Protein AF-A0A1R3HYD4-F1 (afdb_monomer_lite)

pLDDT: mean 72.84, std 11.83, range [39.53, 86.94]

Secondary structure (DSSP, 8-state):
-------TT---S-HHHHHHHHHHHHHHTT--EEEEEE-SSEEEEEESSTT---EEEEESSSS-------

Foldseek 3Di:
DDDLDDDQFDFDPAPVRVVVSVVVVCVVVVWDKAWPDDDRFWTWIDTPDPPGPFIFIAGNPPTRGGHGDD

Radius of gyration: 11.48 Å; chains: 1; bounding box: 28×21×31 Å

InterPro domains:
  IPR004332 Transposase, MuDR, plant [PF03108] (5-59)

Sequence (70 aa):
MEDRTFKVGQEFPDVKAFRNAIKEAAIAQHFELRIIKSDLIRYFAKCATEGCPWRIRAKDTAYFLLIVSK

Organism: Corchorus capsularis (NCBI:txid210143)

Structure (mmCIF, N/CA/C/O backbone):
data_AF-A0A1R3HYD4-F1
#
_entry.id   AF-A0A1R3HYD4-F1
#
loop_
_atom_site.group_PDB
_atom_site.id
_atom_site.type_symbol
_atom_site.label_atom_id
_atom_site.label_alt_id
_atom_site.label_comp_id
_atom_site.label_asym_id
_atom_site.label_entity_id
_atom_site.label_seq_id
_atom_site.pdbx_PDB_ins_code
_atom_site.Cartn_x
_atom_site.Cartn_y
_atom_site.Cartn_z
_atom_site.occupancy
_atom_site.B_iso_or_equiv
_atom_site.auth_seq_id
_atom_site.auth_comp_id
_atom_site.auth_asym_id
_atom_site.auth_atom_id
_atom_site.pdbx_PDB_model_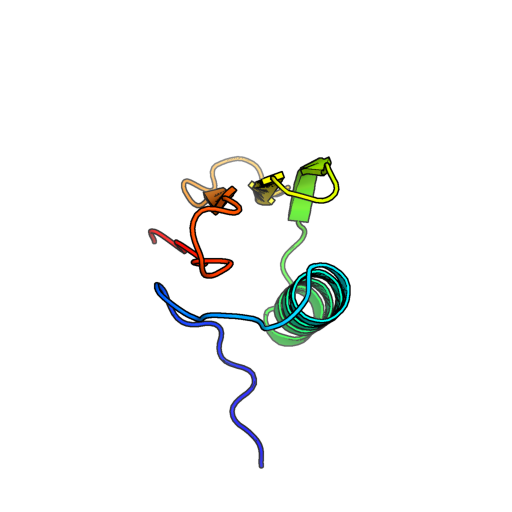num
ATOM 1 N N . MET A 1 1 ? -14.750 3.402 -18.151 1.00 39.53 1 MET A N 1
ATOM 2 C CA . MET A 1 1 ? -14.794 3.832 -16.738 1.00 39.53 1 MET A CA 1
ATOM 3 C C . MET A 1 1 ? -14.006 2.783 -15.982 1.00 39.53 1 MET A C 1
ATOM 5 O O . MET A 1 1 ? -14.530 1.706 -15.749 1.00 39.53 1 MET A O 1
ATOM 9 N N . GLU A 1 2 ? -12.701 3.002 -15.827 1.00 46.97 2 GLU A N 1
ATOM 10 C CA . GLU A 1 2 ? -11.779 1.950 -15.387 1.00 46.97 2 GLU A CA 1
ATOM 11 C C . GLU A 1 2 ? -12.006 1.634 -13.907 1.00 46.97 2 GLU A C 1
ATOM 13 O O . GLU A 1 2 ? -11.937 2.516 -13.047 1.00 46.97 2 GLU A O 1
ATOM 18 N N . ASP A 1 3 ? -12.322 0.372 -13.644 1.00 45.09 3 ASP A N 1
ATOM 19 C CA . ASP A 1 3 ? -12.572 -0.212 -12.334 1.00 45.09 3 ASP A CA 1
ATOM 20 C C . ASP A 1 3 ? -11.278 -0.158 -11.500 1.00 45.09 3 ASP A C 1
ATOM 22 O O . ASP A 1 3 ? -10.423 -1.037 -11.580 1.00 45.09 3 ASP A O 1
ATOM 26 N N . ARG A 1 4 ? -11.087 0.914 -10.719 1.00 57.28 4 ARG A N 1
ATOM 27 C CA . ARG A 1 4 ? -9.949 1.090 -9.790 1.00 57.28 4 ARG A CA 1
ATOM 28 C C . ARG A 1 4 ? -10.105 0.229 -8.522 1.00 57.28 4 ARG A C 1
ATOM 30 O O . ARG A 1 4 ? -9.841 0.684 -7.408 1.00 57.28 4 ARG A O 1
ATOM 37 N N . THR A 1 5 ? -10.559 -1.011 -8.678 1.00 58.66 5 THR A N 1
ATOM 38 C CA . THR A 1 5 ? -10.748 -1.968 -7.584 1.00 58.66 5 THR A CA 1
ATOM 39 C C . THR A 1 5 ? -9.490 -2.808 -7.407 1.00 58.66 5 THR A C 1
ATOM 41 O O . THR A 1 5 ? -9.051 -3.511 -8.316 1.00 58.66 5 THR A O 1
ATOM 44 N N . PHE A 1 6 ? -8.922 -2.776 -6.203 1.00 67.75 6 PHE A N 1
ATOM 45 C CA . PHE A 1 6 ? -7.771 -3.600 -5.835 1.00 67.75 6 PHE A CA 1
ATOM 46 C C . PHE A 1 6 ? -8.208 -5.032 -5.571 1.00 67.75 6 PHE A C 1
ATOM 48 O O . PHE A 1 6 ? -9.141 -5.263 -4.801 1.00 67.75 6 PHE A O 1
ATOM 55 N N . LYS A 1 7 ? -7.516 -5.998 -6.180 1.00 65.31 7 LYS A N 1
ATOM 56 C CA . LYS A 1 7 ? -7.806 -7.423 -5.987 1.00 65.31 7 LYS A CA 1
ATOM 57 C C . LYS A 1 7 ? -6.706 -8.119 -5.203 1.00 65.31 7 LYS A C 1
ATOM 59 O O . LYS A 1 7 ? -5.518 -7.839 -5.366 1.00 65.31 7 LYS A O 1
ATOM 64 N N . VAL A 1 8 ? -7.128 -9.064 -4.363 1.00 70.44 8 VAL A N 1
ATOM 65 C CA . VAL A 1 8 ? -6.214 -10.018 -3.737 1.00 70.44 8 VAL A CA 1
ATOM 66 C C . VAL A 1 8 ? -5.516 -10.80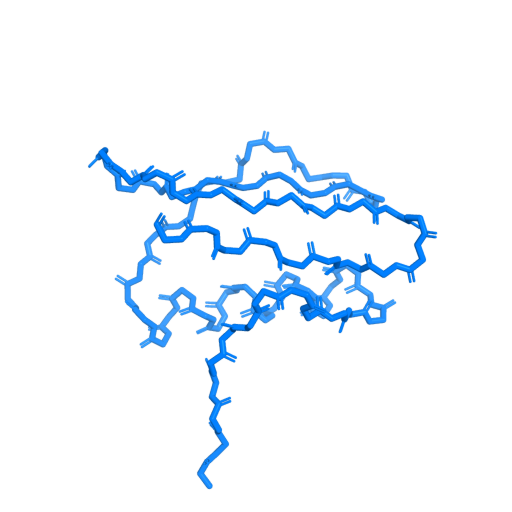5 -4.846 1.00 70.44 8 VAL A C 1
ATOM 68 O O . VAL A 1 8 ? -6.190 -11.345 -5.718 1.00 70.44 8 VAL A O 1
ATOM 71 N N . GLY A 1 9 ? -4.189 -10.867 -4.824 1.00 68.44 9 GLY A N 1
ATOM 72 C CA . GLY A 1 9 ? -3.401 -11.542 -5.849 1.00 68.44 9 GLY A CA 1
ATOM 73 C C . GLY A 1 9 ? -2.971 -10.657 -7.016 1.00 68.44 9 GLY A C 1
ATOM 74 O O . GLY A 1 9 ? -2.389 -11.172 -7.959 1.00 68.44 9 GLY A O 1
ATOM 75 N N . GLN A 1 10 ? -3.247 -9.350 -6.980 1.00 74.12 10 GLN A N 1
ATOM 76 C CA . GLN A 1 10 ? -2.809 -8.449 -8.042 1.00 74.12 10 GLN A CA 1
ATOM 77 C C . GLN A 1 10 ? -1.289 -8.319 -8.046 1.00 74.12 10 GLN A C 1
ATOM 79 O O . GLN A 1 10 ? -0.681 -8.131 -6.994 1.00 74.12 10 GLN A O 1
ATOM 84 N N . GLU A 1 11 ? -0.709 -8.401 -9.234 1.00 76.69 11 GLU A N 1
ATOM 85 C CA . GLU A 1 11 ? 0.726 -8.385 -9.461 1.00 76.69 11 GLU A CA 1
ATOM 86 C C . GLU A 1 11 ? 1.129 -7.060 -10.103 1.00 76.69 11 GLU A C 1
ATOM 88 O O . GLU A 1 11 ? 0.411 -6.515 -10.943 1.00 76.69 11 GLU A O 1
ATOM 93 N N . PHE A 1 12 ? 2.279 -6.526 -9.699 1.00 76.44 12 PHE A N 1
ATOM 94 C CA . PHE A 1 12 ? 2.798 -5.274 -10.238 1.00 76.44 12 PHE A CA 1
ATOM 95 C C . PHE A 1 12 ? 4.219 -5.478 -10.751 1.00 76.44 12 PHE A C 1
ATOM 97 O O . PHE A 1 12 ? 4.987 -6.186 -10.094 1.00 76.44 12 PHE A O 1
ATOM 104 N N . PRO A 1 13 ? 4.581 -4.825 -11.871 1.00 75.06 13 PRO A N 1
ATOM 105 C CA . PRO A 1 13 ? 5.924 -4.916 -12.436 1.00 75.06 13 PRO A CA 1
ATOM 106 C C . PRO A 1 13 ? 6.969 -4.200 -11.570 1.00 75.06 13 PRO A C 1
ATOM 108 O O . PRO A 1 13 ? 8.125 -4.600 -11.543 1.00 75.06 13 PRO A O 1
ATOM 111 N N . ASP A 1 14 ? 6.556 -3.171 -10.820 1.00 76.00 14 ASP A N 1
ATOM 112 C CA . ASP A 1 14 ? 7.452 -2.311 -10.050 1.00 76.00 14 ASP A CA 1
ATOM 113 C C . ASP A 1 14 ? 6.861 -1.913 -8.698 1.00 76.00 14 ASP A C 1
ATOM 115 O O . ASP A 1 14 ? 5.660 -1.648 -8.567 1.00 76.00 14 ASP A O 1
ATOM 119 N N . VAL A 1 15 ? 7.739 -1.690 -7.711 1.00 76.12 15 VAL A N 1
ATOM 120 C CA . VAL A 1 15 ? 7.346 -1.131 -6.405 1.00 76.12 15 VAL A CA 1
ATOM 121 C C . VAL A 1 15 ? 6.710 0.256 -6.547 1.00 76.12 15 VAL A C 1
ATOM 123 O O . VAL A 1 15 ? 5.856 0.644 -5.749 1.00 76.12 15 VAL A O 1
ATOM 126 N N . LYS A 1 16 ? 7.111 1.026 -7.569 1.00 80.69 16 LYS A N 1
ATOM 127 C CA . LYS A 1 16 ? 6.568 2.364 -7.837 1.00 80.69 16 LYS A CA 1
ATOM 128 C C . LYS A 1 16 ? 5.136 2.278 -8.360 1.00 80.69 16 LYS A C 1
ATOM 130 O O . LYS A 1 16 ? 4.283 3.009 -7.861 1.00 80.69 16 LYS A O 1
ATOM 135 N N . ALA A 1 17 ? 4.878 1.364 -9.299 1.00 81.75 17 ALA A N 1
ATOM 136 C CA . ALA A 1 17 ? 3.538 1.089 -9.810 1.00 81.75 17 ALA A CA 1
ATOM 137 C C . ALA A 1 17 ? 2.620 0.619 -8.675 1.00 81.75 17 ALA A C 1
ATOM 139 O O . ALA A 1 17 ? 1.552 1.188 -8.474 1.00 81.75 17 ALA A O 1
ATOM 140 N N . PHE A 1 18 ? 3.098 -0.313 -7.850 1.00 80.94 18 PHE A N 1
ATOM 141 C CA . PHE A 1 18 ? 2.389 -0.786 -6.664 1.00 80.94 18 PHE A CA 1
ATOM 142 C C . PHE A 1 18 ? 2.067 0.342 -5.667 1.00 80.94 18 PHE A C 1
ATOM 144 O O . PHE A 1 18 ? 0.932 0.459 -5.209 1.00 80.94 18 PHE A O 1
ATOM 151 N N . ARG A 1 19 ? 3.029 1.224 -5.349 1.00 81.12 19 ARG A N 1
ATOM 152 C CA . ARG A 1 19 ? 2.794 2.377 -4.456 1.00 81.12 19 ARG A CA 1
ATOM 153 C C . ARG A 1 19 ? 1.761 3.347 -5.022 1.00 81.12 19 ARG A C 1
ATOM 155 O O . ARG A 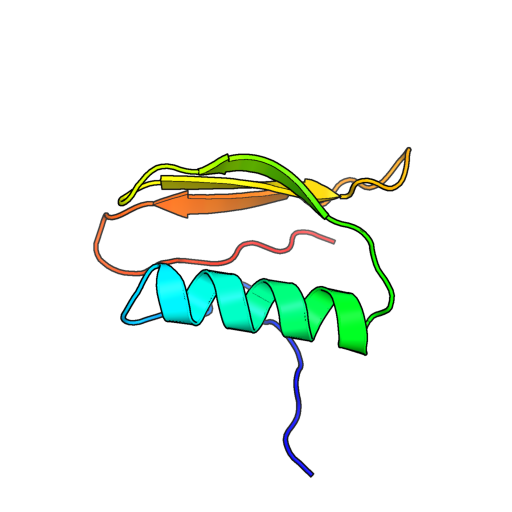1 19 ? 0.949 3.855 -4.253 1.00 81.12 19 ARG A O 1
ATOM 162 N N . ASN A 1 20 ? 1.813 3.636 -6.322 1.00 85.00 20 ASN A N 1
ATOM 163 C CA . ASN A 1 20 ? 0.834 4.512 -6.966 1.00 85.00 20 ASN A CA 1
ATOM 164 C C . ASN A 1 20 ? -0.555 3.894 -6.926 1.00 85.00 20 ASN A C 1
ATOM 166 O O . ASN A 1 20 ? -1.496 4.553 -6.499 1.00 85.00 20 ASN A O 1
ATOM 170 N N . ALA A 1 21 ? -0.644 2.613 -7.271 1.00 81.69 21 ALA A N 1
ATOM 171 C CA . ALA A 1 21 ? -1.884 1.874 -7.234 1.00 81.69 21 ALA A CA 1
ATOM 172 C C . ALA A 1 21 ? -2.479 1.922 -5.813 1.00 81.69 21 ALA A C 1
ATOM 174 O O . ALA A 1 21 ? -3.587 2.408 -5.630 1.00 81.69 21 ALA A O 1
ATOM 175 N N . ILE A 1 22 ? -1.713 1.567 -4.779 1.00 80.69 22 ILE A N 1
ATOM 176 C CA . ILE A 1 22 ? -2.171 1.647 -3.383 1.00 80.69 22 ILE A CA 1
ATOM 177 C C . ILE A 1 22 ? -2.664 3.049 -2.989 1.00 80.69 22 ILE A C 1
ATOM 179 O O . ILE A 1 22 ? -3.654 3.168 -2.270 1.00 80.69 22 ILE A O 1
ATOM 183 N N . LYS A 1 23 ? -1.996 4.114 -3.444 1.00 81.69 23 LYS A N 1
ATOM 184 C CA . LYS A 1 23 ? -2.445 5.490 -3.186 1.00 81.69 23 LYS A CA 1
ATOM 185 C C . LYS A 1 23 ? -3.768 5.790 -3.882 1.00 81.69 23 LYS A C 1
ATOM 187 O O . LYS A 1 23 ? -4.664 6.335 -3.250 1.00 81.69 23 LYS A O 1
ATOM 192 N N . GLU A 1 24 ? -3.904 5.418 -5.151 1.00 83.50 24 GLU A N 1
ATOM 193 C CA . GLU A 1 24 ? -5.168 5.556 -5.880 1.00 83.50 24 GLU A CA 1
ATOM 194 C C . GLU A 1 24 ? -6.284 4.738 -5.222 1.00 83.50 24 GLU A C 1
ATOM 196 O O . GLU A 1 24 ? -7.401 5.233 -5.121 1.00 83.50 24 GLU A O 1
ATOM 201 N N . ALA A 1 25 ? -5.978 3.544 -4.698 1.00 79.19 25 ALA A N 1
ATOM 202 C CA . ALA A 1 25 ? -6.900 2.714 -3.919 1.00 79.19 25 ALA A CA 1
ATOM 203 C C . ALA A 1 25 ? -7.460 3.467 -2.718 1.00 79.19 25 ALA A C 1
ATOM 205 O O . ALA A 1 25 ? -8.668 3.506 -2.509 1.00 79.19 25 ALA A O 1
ATOM 206 N N . ALA A 1 26 ? -6.550 4.041 -1.932 1.00 78.50 26 ALA A N 1
ATOM 207 C CA . ALA A 1 26 ? -6.863 4.762 -0.713 1.00 78.50 26 ALA A CA 1
ATOM 208 C C . ALA A 1 26 ? -7.712 5.995 -0.997 1.00 78.50 26 ALA A C 1
ATOM 210 O O . ALA A 1 26 ? -8.655 6.264 -0.262 1.00 78.50 26 ALA A O 1
ATOM 211 N N . ILE A 1 27 ? -7.420 6.703 -2.091 1.00 82.62 27 ILE A N 1
ATOM 212 C CA . ILE A 1 27 ? -8.216 7.849 -2.534 1.00 82.62 27 ILE A CA 1
ATOM 213 C C . ILE A 1 27 ? -9.601 7.382 -2.995 1.00 82.62 27 ILE A C 1
ATOM 215 O O . ILE A 1 27 ? -10.602 7.916 -2.538 1.00 82.62 27 ILE A O 1
ATOM 219 N N . ALA A 1 28 ? -9.676 6.365 -3.858 1.00 82.12 28 ALA A N 1
ATOM 220 C CA . ALA A 1 28 ? -10.935 5.891 -4.433 1.00 82.12 28 ALA A CA 1
ATOM 221 C C . ALA A 1 28 ? -11.880 5.284 -3.386 1.00 82.12 28 ALA A C 1
ATOM 223 O O . ALA A 1 28 ? -13.087 5.490 -3.446 1.00 82.12 28 ALA A O 1
ATOM 224 N N . GLN A 1 29 ? -11.335 4.540 -2.424 1.00 76.12 29 GLN A N 1
ATOM 225 C CA . GLN A 1 29 ? -12.104 3.904 -1.353 1.00 76.12 29 GLN A CA 1
ATOM 226 C C . GLN A 1 29 ? -12.135 4.743 -0.065 1.00 76.12 29 GLN A C 1
ATOM 228 O O . GLN A 1 29 ? -12.703 4.296 0.927 1.00 76.12 29 GLN A O 1
ATOM 233 N N . HIS A 1 30 ? -11.537 5.942 -0.072 1.00 80.75 30 HIS A N 1
ATOM 234 C CA . HIS A 1 30 ? -11.477 6.858 1.070 1.00 80.75 30 HIS A CA 1
ATOM 235 C C . HIS A 1 30 ? -10.985 6.198 2.373 1.00 80.75 30 HIS A C 1
ATOM 237 O O . HIS A 1 30 ? -11.524 6.450 3.450 1.00 80.75 30 HIS A O 1
ATOM 243 N N . PHE A 1 31 ? -9.953 5.352 2.292 1.00 76.12 31 PHE A N 1
ATOM 244 C CA . PHE A 1 31 ? -9.321 4.764 3.476 1.00 76.12 31 PHE A CA 1
ATOM 245 C C . PHE A 1 31 ? -7.893 5.261 3.662 1.00 76.12 31 PHE A C 1
ATOM 247 O O . PHE A 1 31 ? -7.158 5.502 2.707 1.00 76.12 31 PHE A O 1
ATOM 254 N N . GLU A 1 32 ? -7.461 5.334 4.917 1.00 80.56 32 GLU A N 1
ATOM 255 C CA . GLU A 1 32 ? -6.085 5.674 5.252 1.00 80.56 32 GLU A CA 1
ATOM 256 C C . GLU A 1 32 ? -5.227 4.420 5.449 1.00 80.56 32 GLU A C 1
ATOM 258 O O . GLU A 1 32 ? -5.614 3.434 6.085 1.00 80.56 32 GLU A O 1
ATOM 263 N N . LEU A 1 33 ? -4.014 4.470 4.905 1.00 82.50 33 LEU A N 1
ATOM 264 C CA . LEU A 1 33 ? -3.001 3.427 5.024 1.00 82.50 33 LEU A CA 1
ATOM 265 C C . LEU A 1 33 ? -1.881 3.898 5.929 1.00 82.50 33 LEU A C 1
ATOM 267 O O . LEU A 1 33 ? -1.357 4.999 5.773 1.00 82.50 33 LEU A O 1
ATOM 271 N N . ARG A 1 34 ? -1.400 2.999 6.779 1.00 85.81 34 ARG A N 1
ATOM 272 C CA . ARG A 1 34 ? -0.172 3.194 7.533 1.00 85.81 34 ARG A CA 1
ATOM 273 C C . ARG A 1 34 ? 0.898 2.230 7.051 1.00 85.81 34 ARG A C 1
ATOM 275 O O . ARG A 1 34 ? 0.798 1.015 7.229 1.00 85.81 34 ARG A O 1
ATOM 282 N N . ILE A 1 35 ? 1.952 2.787 6.467 1.00 86.75 35 ILE A N 1
ATOM 283 C CA . ILE A 1 35 ? 3.134 2.032 6.050 1.00 86.75 35 ILE A CA 1
ATOM 284 C C . ILE A 1 35 ? 3.898 1.619 7.307 1.00 86.75 35 ILE A C 1
ATOM 286 O O . ILE A 1 35 ? 4.292 2.465 8.105 1.00 86.75 35 ILE A O 1
ATOM 290 N N . ILE A 1 36 ? 4.081 0.313 7.496 1.00 86.94 36 ILE A N 1
ATOM 291 C CA . ILE A 1 36 ? 4.883 -0.240 8.593 1.00 86.94 36 ILE A CA 1
ATOM 292 C C . ILE A 1 36 ? 6.337 -0.369 8.144 1.00 86.94 36 ILE A C 1
AT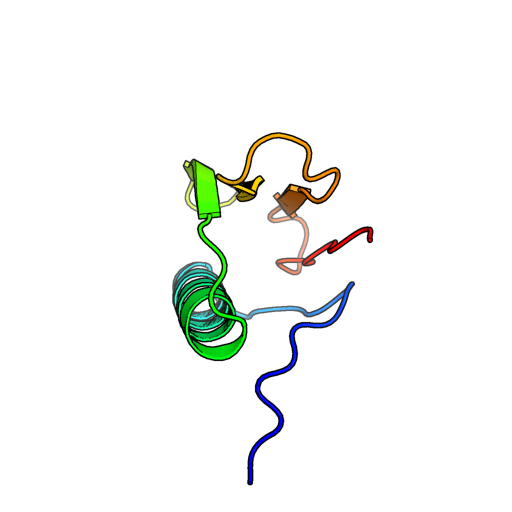OM 294 O O . ILE A 1 36 ? 7.246 0.032 8.863 1.00 86.94 36 ILE A O 1
ATOM 298 N N . LYS A 1 37 ? 6.560 -0.942 6.956 1.00 84.12 37 LYS A N 1
ATOM 299 C CA . LYS A 1 37 ? 7.895 -1.133 6.387 1.00 84.12 37 LYS A CA 1
ATOM 300 C C . LYS A 1 37 ? 7.825 -1.112 4.868 1.00 84.12 37 LYS A C 1
ATOM 302 O O . LYS A 1 37 ? 6.953 -1.744 4.289 1.00 84.12 37 LYS A O 1
ATOM 307 N N . SER A 1 38 ? 8.725 -0.386 4.223 1.00 80.38 38 SER A N 1
ATOM 308 C CA . SER A 1 38 ? 8.748 -0.246 2.769 1.00 80.38 38 SER A CA 1
ATOM 309 C C . SER A 1 38 ? 10.194 -0.261 2.290 1.00 80.38 38 SER A C 1
ATOM 311 O O . SER A 1 38 ? 10.836 0.784 2.216 1.00 80.38 38 SER A O 1
ATOM 313 N N . ASP A 1 39 ? 10.676 -1.444 1.947 1.00 82.62 39 ASP A N 1
ATOM 314 C CA . ASP A 1 39 ? 11.941 -1.661 1.259 1.00 82.62 39 ASP A CA 1
ATOM 315 C C . ASP A 1 39 ? 11.708 -1.700 -0.266 1.00 82.62 39 ASP A C 1
ATOM 317 O O . ASP A 1 39 ? 10.574 -1.621 -0.745 1.00 82.62 39 ASP A O 1
ATOM 321 N N . LEU A 1 40 ? 12.782 -1.842 -1.044 1.00 74.50 40 LEU A N 1
ATOM 322 C CA . LEU A 1 40 ? 12.706 -2.006 -2.505 1.00 74.50 40 LEU A CA 1
ATOM 323 C C . LEU A 1 40 ? 12.011 -3.317 -2.913 1.00 74.50 40 LEU A C 1
ATOM 325 O O . LEU A 1 40 ? 11.336 -3.368 -3.932 1.00 74.50 40 LEU A O 1
ATOM 329 N N . ILE A 1 41 ? 12.141 -4.336 -2.064 1.00 75.12 41 ILE A N 1
ATOM 330 C CA . ILE A 1 41 ? 11.746 -5.730 -2.314 1.00 75.12 41 ILE A CA 1
ATOM 331 C C . ILE A 1 41 ? 10.568 -6.198 -1.440 1.00 75.12 41 ILE A C 1
ATOM 333 O O . ILE A 1 41 ? 10.010 -7.284 -1.607 1.00 75.12 41 ILE A O 1
ATOM 337 N N . ARG A 1 42 ? 10.223 -5.424 -0.406 1.00 76.44 42 ARG A N 1
ATOM 338 C CA . ARG A 1 42 ? 9.235 -5.806 0.609 1.00 76.44 42 ARG A CA 1
ATOM 339 C C . ARG A 1 42 ? 8.417 -4.596 1.000 1.00 76.44 42 ARG A C 1
ATOM 341 O O . ARG A 1 42 ? 8.971 -3.581 1.405 1.00 76.44 42 ARG A O 1
ATOM 348 N N . TYR A 1 43 ? 7.100 -4.729 0.947 1.00 79.94 43 TYR A N 1
ATOM 349 C CA . TYR A 1 43 ? 6.199 -3.673 1.386 1.00 79.94 43 TYR A CA 1
ATOM 350 C C . TYR A 1 43 ? 5.175 -4.219 2.368 1.00 79.94 43 TYR A C 1
ATOM 352 O O . TYR A 1 43 ? 4.474 -5.189 2.094 1.00 79.94 43 TYR A O 1
ATOM 360 N N . PHE A 1 44 ? 5.092 -3.576 3.521 1.00 83.94 44 PHE A N 1
ATOM 361 C CA . PHE A 1 44 ? 4.169 -3.871 4.596 1.00 83.94 44 PHE A CA 1
ATOM 362 C C . PHE A 1 44 ? 3.410 -2.600 4.941 1.00 83.94 44 PHE A C 1
ATOM 364 O O . PHE A 1 44 ? 3.986 -1.640 5.459 1.00 83.94 44 PHE A O 1
ATOM 371 N N . ALA A 1 45 ? 2.106 -2.622 4.711 1.00 84.50 45 ALA A N 1
ATOM 372 C CA . ALA A 1 45 ? 1.198 -1.588 5.176 1.00 84.50 45 ALA A CA 1
ATOM 373 C C . ALA A 1 45 ? 0.019 -2.222 5.904 1.00 84.50 45 ALA A C 1
ATOM 375 O O . ALA A 1 45 ? -0.323 -3.385 5.700 1.00 84.50 45 ALA A O 1
ATOM 376 N N . LYS A 1 46 ? -0.599 -1.449 6.780 1.00 83.88 46 LYS A N 1
ATOM 377 C CA . LYS A 1 46 ? -1.848 -1.797 7.449 1.00 83.88 46 LYS A CA 1
ATOM 378 C C . LYS A 1 46 ? -2.847 -0.673 7.243 1.00 83.88 46 LYS A C 1
ATOM 380 O O . LYS A 1 46 ? -2.451 0.435 6.884 1.00 83.88 46 LYS A O 1
ATOM 385 N N . CYS A 1 47 ? -4.111 -0.943 7.520 1.00 82.56 47 CYS A N 1
ATOM 386 C CA . CYS A 1 47 ? -5.068 0.134 7.699 1.00 82.56 47 CYS A CA 1
ATOM 387 C C . CYS A 1 47 ? -4.608 1.087 8.810 1.00 82.56 47 CYS A C 1
ATOM 389 O O . CYS A 1 47 ? -4.085 0.638 9.837 1.00 82.56 47 CYS A O 1
ATOM 391 N N . ALA A 1 48 ? -4.774 2.390 8.597 1.00 83.50 48 ALA A N 1
ATOM 392 C CA . ALA A 1 48 ? -4.588 3.384 9.646 1.00 83.50 48 ALA A CA 1
ATOM 393 C C . ALA A 1 48 ? -5.803 3.462 10.585 1.00 83.50 48 ALA A C 1
ATOM 395 O O . ALA A 1 48 ? -5.635 3.849 11.738 1.00 83.50 48 ALA A O 1
ATOM 396 N N . THR A 1 49 ? -6.986 3.046 10.122 1.00 81.25 49 THR A N 1
ATOM 397 C CA . THR A 1 49 ? -8.213 2.998 10.922 1.00 81.25 49 THR A CA 1
ATOM 398 C C . THR A 1 49 ? -8.094 1.966 12.042 1.00 81.25 49 THR A C 1
ATOM 400 O O . THR A 1 49 ? -7.736 0.804 11.816 1.00 81.25 49 THR A O 1
ATOM 403 N N . GLU A 1 50 ? -8.415 2.388 13.263 1.00 76.69 50 GLU A N 1
ATOM 404 C CA . GLU A 1 50 ? -8.452 1.508 14.428 1.00 76.69 50 GLU A CA 1
ATOM 405 C C . GLU A 1 50 ? -9.534 0.432 14.255 1.00 76.69 50 GLU A C 1
ATOM 407 O O . GLU A 1 50 ? -10.674 0.726 13.908 1.00 76.69 50 GLU A O 1
ATOM 412 N N . GLY A 1 51 ? -9.162 -0.835 14.457 1.00 75.25 51 GLY A N 1
ATOM 413 C CA . GLY A 1 51 ? -10.070 -1.980 14.314 1.00 75.25 51 GLY A CA 1
ATOM 414 C C . GLY A 1 51 ? -10.091 -2.646 12.936 1.00 75.25 51 GLY A C 1
ATOM 415 O O . GLY A 1 51 ? -10.777 -3.652 12.773 1.00 75.25 51 GLY A O 1
ATOM 416 N N . CYS A 1 52 ? -9.324 -2.166 11.950 1.00 72.38 52 CYS A N 1
ATOM 417 C CA . CYS A 1 52 ? -9.292 -2.825 10.644 1.00 72.38 52 CYS A CA 1
ATOM 418 C C . CYS A 1 52 ? -8.397 -4.084 10.630 1.00 72.38 52 CYS A C 1
ATOM 420 O O . CYS A 1 52 ? -7.203 -3.994 10.944 1.00 72.38 52 CYS A O 1
ATOM 422 N N . PRO A 1 53 ? -8.925 -5.252 10.213 1.00 71.00 53 PRO A N 1
ATOM 423 C CA . PRO A 1 53 ? -8.166 -6.503 10.183 1.00 71.00 53 PRO A CA 1
ATOM 424 C C . PRO A 1 53 ? -7.229 -6.617 8.969 1.00 71.00 53 PRO A C 1
ATOM 426 O O . PRO A 1 53 ? -6.290 -7.420 8.992 1.00 71.00 53 PRO A O 1
ATOM 429 N N . TRP A 1 54 ? -7.431 -5.806 7.925 1.00 73.88 54 TRP A N 1
ATOM 430 C CA . TRP A 1 54 ? -6.697 -5.935 6.669 1.00 73.88 54 TRP A CA 1
ATOM 431 C C . TRP A 1 54 ? -5.254 -5.417 6.746 1.00 73.88 54 TRP A C 1
ATOM 433 O O . TRP A 1 54 ? -4.929 -4.410 7.388 1.00 73.88 54 TRP A O 1
ATOM 443 N N . ARG A 1 55 ? -4.347 -6.128 6.066 1.00 77.56 55 ARG A N 1
ATOM 444 C CA . ARG A 1 55 ? -2.909 -5.826 6.014 1.00 77.56 55 ARG A CA 1
ATOM 445 C C . ARG A 1 55 ? -2.360 -6.161 4.643 1.00 77.56 55 ARG A C 1
ATOM 447 O O . ARG A 1 55 ? -2.577 -7.254 4.148 1.00 77.56 55 ARG A O 1
ATOM 454 N N . ILE A 1 56 ? -1.566 -5.260 4.089 1.00 78.56 56 ILE A N 1
ATOM 455 C CA . ILE A 1 56 ? -0.904 -5.435 2.804 1.00 78.56 56 ILE A CA 1
ATOM 456 C C . ILE A 1 56 ? 0.506 -5.958 3.055 1.00 78.56 56 ILE A C 1
ATOM 458 O O . ILE A 1 56 ? 1.283 -5.360 3.803 1.00 78.56 56 ILE A O 1
ATOM 462 N N . ARG A 1 57 ? 0.845 -7.070 2.406 1.00 77.00 57 ARG A N 1
ATOM 463 C CA . ARG A 1 57 ? 2.178 -7.668 2.432 1.00 77.00 57 ARG A CA 1
ATOM 464 C C . ARG A 1 57 ? 2.588 -7.997 1.008 1.00 77.00 57 ARG A C 1
ATOM 466 O O . ARG A 1 57 ? 2.028 -8.915 0.434 1.00 77.00 57 ARG A O 1
ATOM 473 N N . ALA A 1 58 ? 3.611 -7.322 0.506 1.00 73.00 58 ALA A N 1
ATOM 474 C CA . ALA A 1 58 ? 4.245 -7.647 -0.760 1.00 73.00 58 ALA A CA 1
ATOM 475 C C . ALA A 1 58 ? 5.672 -8.159 -0.537 1.00 73.00 58 ALA A C 1
ATOM 477 O O . ALA A 1 58 ? 6.392 -7.666 0.342 1.00 73.00 58 ALA A O 1
ATOM 478 N N . LYS A 1 59 ? 6.065 -9.163 -1.324 1.00 71.56 59 LYS A N 1
ATOM 479 C CA . LYS A 1 59 ? 7.390 -9.786 -1.302 1.00 71.56 59 LYS A CA 1
ATOM 480 C C . LYS A 1 59 ? 7.891 -9.986 -2.732 1.00 71.56 59 LYS A C 1
ATOM 482 O O . LYS A 1 59 ? 7.127 -10.369 -3.602 1.00 71.56 59 LYS A O 1
ATOM 487 N N . ASP A 1 60 ? 9.190 -9.804 -2.896 1.00 67.75 60 ASP A N 1
ATOM 488 C CA . ASP A 1 60 ? 9.981 -9.857 -4.133 1.00 67.75 60 ASP A CA 1
ATOM 489 C C . ASP A 1 60 ? 9.940 -11.145 -4.964 1.00 67.75 60 ASP A C 1
ATOM 491 O O . ASP A 1 60 ? 10.562 -11.210 -6.012 1.00 67.75 60 ASP A O 1
ATOM 495 N N . THR A 1 61 ? 9.294 -12.219 -4.508 1.00 54.12 61 THR A N 1
ATOM 496 C CA . THR A 1 61 ? 9.604 -13.562 -5.036 1.00 54.12 61 THR A CA 1
ATOM 497 C C . THR A 1 61 ? 9.108 -13.827 -6.462 1.00 54.12 61 THR A C 1
ATOM 499 O O . THR A 1 61 ? 9.366 -14.907 -6.971 1.00 54.12 61 THR A O 1
ATOM 502 N N . ALA A 1 62 ? 8.433 -12.859 -7.087 1.00 50.91 62 ALA A N 1
ATOM 503 C CA . ALA A 1 62 ? 8.312 -12.641 -8.538 1.00 50.91 62 ALA A CA 1
ATOM 504 C C . ALA A 1 62 ? 7.201 -11.621 -8.8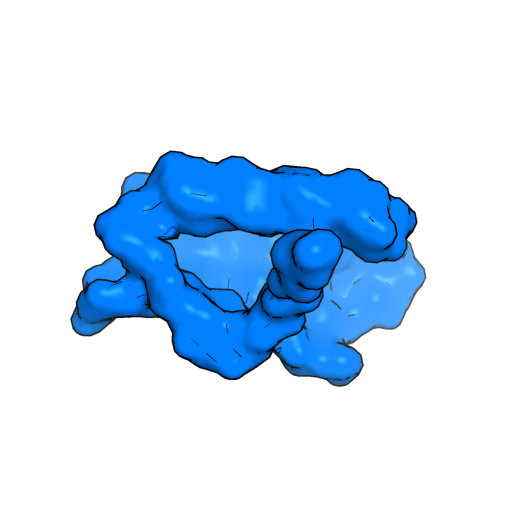36 1.00 50.91 62 ALA A C 1
ATOM 506 O O . ALA A 1 62 ? 7.145 -11.084 -9.934 1.00 50.91 62 ALA A O 1
ATOM 507 N N . TYR A 1 63 ? 6.330 -11.327 -7.864 1.00 50.78 63 TYR A N 1
ATOM 508 C CA . TYR A 1 63 ? 5.156 -10.491 -8.068 1.00 50.78 63 TYR A CA 1
ATOM 509 C C . TYR A 1 63 ? 4.728 -9.828 -6.754 1.00 50.78 63 TYR A C 1
ATOM 511 O O . TYR A 1 63 ? 4.648 -10.484 -5.712 1.00 50.78 63 TYR A O 1
ATOM 519 N N . PHE A 1 64 ? 4.454 -8.518 -6.784 1.00 60.50 64 PHE A N 1
ATOM 520 C CA . PHE A 1 64 ? 3.940 -7.762 -5.632 1.00 60.50 64 PHE A CA 1
ATOM 521 C C . PHE A 1 64 ? 2.496 -8.175 -5.309 1.00 60.50 64 PHE A C 1
ATOM 523 O O . PHE A 1 64 ? 1.569 -7.414 -5.549 1.00 60.50 64 PHE A O 1
ATOM 530 N N . LEU A 1 65 ? 2.310 -9.376 -4.759 1.00 53.94 65 LEU A N 1
ATOM 531 C CA . LEU A 1 65 ? 1.007 -9.950 -4.442 1.00 53.94 65 LEU A CA 1
ATOM 532 C C . LEU A 1 65 ? 0.311 -9.127 -3.349 1.00 53.94 65 LEU A C 1
ATOM 534 O O . LEU A 1 65 ? 0.721 -9.132 -2.187 1.00 53.94 65 LEU A O 1
ATOM 538 N N . LEU A 1 66 ? -0.751 -8.414 -3.702 1.00 61.38 66 LEU A N 1
ATOM 539 C CA . LEU A 1 66 ? -1.563 -7.685 -2.731 1.00 61.38 66 LEU A CA 1
ATOM 540 C C . LEU A 1 66 ? -2.522 -8.675 -2.060 1.00 61.38 66 LEU A C 1
ATOM 542 O O . LEU A 1 66 ? -3.325 -9.282 -2.747 1.00 61.38 66 LEU A O 1
ATOM 546 N N . ILE A 1 67 ? -2.466 -8.881 -0.743 1.00 55.28 67 ILE A N 1
ATOM 547 C CA . ILE A 1 67 ? -3.501 -9.643 -0.019 1.00 55.28 67 ILE A CA 1
ATOM 548 C C . ILE A 1 67 ? -4.323 -8.650 0.792 1.00 55.28 67 ILE A C 1
ATOM 550 O O . ILE A 1 67 ? -3.872 -8.175 1.825 1.00 55.28 67 ILE A O 1
ATOM 554 N N . VAL A 1 68 ? -5.521 -8.315 0.321 1.00 59.69 68 VAL A N 1
ATOM 555 C CA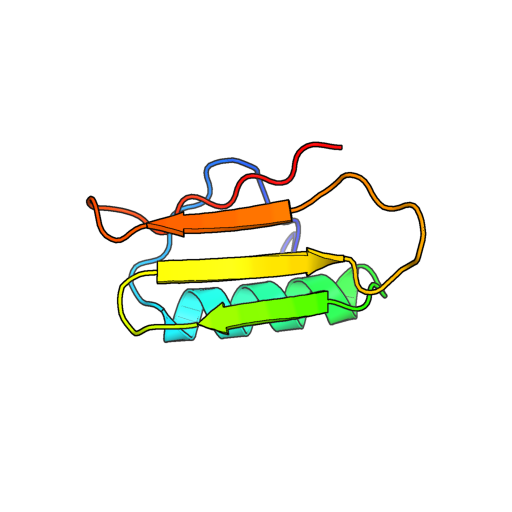 . VAL A 1 68 ? -6.538 -7.609 1.109 1.00 59.69 68 VAL A CA 1
ATOM 556 C C . VAL A 1 68 ? -7.475 -8.659 1.710 1.00 59.69 68 VAL A C 1
ATOM 558 O O . VAL A 1 68 ? -8.489 -9.009 1.114 1.00 59.69 68 VAL A O 1
ATOM 561 N N . SER A 1 69 ? -7.124 -9.229 2.863 1.00 46.59 69 SER A N 1
ATOM 562 C CA . SER A 1 69 ? -8.109 -10.003 3.632 1.00 46.59 69 SER A CA 1
ATOM 563 C C . SER A 1 69 ? -9.098 -9.032 4.266 1.00 46.59 69 SER A C 1
ATOM 565 O O . SER A 1 69 ? -8.668 -8.161 5.020 1.00 46.59 69 SER A O 1
ATOM 567 N N . LYS A 1 70 ? -10.379 -9.183 3.903 1.00 49.12 70 LYS A N 1
ATOM 568 C CA . LYS A 1 70 ? -11.537 -8.536 4.535 1.00 49.12 70 LYS A CA 1
ATOM 569 C C . LYS A 1 70 ? -11.533 -8.689 6.053 1.00 49.12 70 LYS A C 1
ATOM 571 O O . LYS A 1 70 ? -11.095 -9.761 6.528 1.00 49.12 70 LYS A O 1
#